Protein AF-A0A533ZAA7-F1 (afdb_monomer_lite)

Secondary structure (DSSP, 8-state):
---HHHHHHHHHHSPPPPP-STTHHHHHHHHHHHHHHHHHHHH-TT---HHHHHHHHHHHHHHHHHHHHHHHHHHHHHHHTT--

Radius of gyration: 15.72 Å; chains: 1; bounding box: 37×32×38 Å

Sequence (84 aa):
MHDLVSLWHLHREARWPTFTDLNEGQLMTLDTVISGCVTYYLESENGLDPQRVEILESCLADLNGLLPRLRTLATMLLATRHRP

pLDDT: mean 83.87, std 13.76, range [41.25, 97.19]

Foldseek 3Di:
DDDLVRVLVVLVPDDDDDDPDPCSVVVVVLSVLVNVLSVC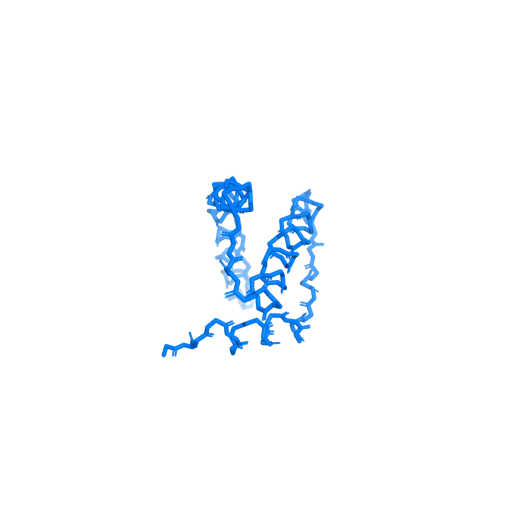QVVDPVGDDPVSVVVVVVSVVVVVVCVVVVVVVVVVVVVVVPDD

Structure (mmCIF, N/CA/C/O backbone):
data_AF-A0A533ZAA7-F1
#
_entry.id   AF-A0A533ZAA7-F1
#
loop_
_atom_site.group_PDB
_atom_site.id
_atom_site.type_symbol
_atom_site.label_atom_id
_atom_site.label_alt_id
_atom_site.label_comp_id
_atom_site.label_asym_id
_atom_site.label_entity_id
_atom_site.label_seq_id
_atom_site.pdbx_PDB_ins_code
_atom_site.Cartn_x
_atom_site.Cartn_y
_atom_site.Cartn_z
_atom_site.occupancy
_atom_site.B_iso_or_equiv
_atom_site.auth_seq_id
_atom_site.auth_comp_id
_atom_site.auth_asym_id
_atom_site.auth_atom_id
_atom_site.pdbx_PDB_model_num
ATOM 1 N N . MET A 1 1 ? -4.162 -19.522 3.475 1.00 49.03 1 MET A N 1
ATOM 2 C CA . MET A 1 1 ? -4.676 -18.154 3.259 1.00 49.03 1 MET A CA 1
ATOM 3 C C . MET A 1 1 ? -4.110 -17.317 4.393 1.00 49.03 1 MET A C 1
ATOM 5 O O . MET A 1 1 ? -4.405 -17.649 5.530 1.00 49.03 1 MET A O 1
ATOM 9 N N . HIS A 1 2 ? -3.187 -16.391 4.121 1.00 66.81 2 HIS A N 1
ATOM 10 C CA . HIS A 1 2 ? -2.595 -15.550 5.172 1.00 66.81 2 HIS A CA 1
ATOM 11 C C . HIS A 1 2 ? -3.597 -14.441 5.519 1.00 66.81 2 HIS A C 1
ATOM 13 O O . HIS A 1 2 ? -4.209 -13.887 4.605 1.00 66.81 2 HIS A O 1
ATOM 19 N N . ASP A 1 3 ? -3.795 -14.148 6.805 1.00 87.56 3 ASP A N 1
ATOM 20 C CA . ASP A 1 3 ? -4.580 -12.989 7.234 1.00 87.56 3 ASP A CA 1
ATOM 21 C C . ASP A 1 3 ? -3.820 -11.676 6.956 1.00 87.56 3 ASP A C 1
ATOM 23 O O . ASP A 1 3 ? -2.619 -11.680 6.665 1.00 87.56 3 ASP A O 1
ATOM 27 N N . LEU A 1 4 ? -4.525 -10.544 7.021 1.00 86.38 4 LEU A N 1
ATOM 28 C CA . LEU A 1 4 ? -3.960 -9.232 6.700 1.00 86.38 4 LEU A CA 1
ATOM 29 C C . LEU A 1 4 ? -2.766 -8.861 7.593 1.00 86.38 4 LEU A C 1
ATOM 31 O O . LEU A 1 4 ? -1.804 -8.282 7.095 1.00 86.38 4 LEU A O 1
ATOM 35 N N . VAL A 1 5 ? -2.802 -9.209 8.881 1.00 91.25 5 VAL A N 1
ATOM 36 C CA . VAL A 1 5 ? -1.729 -8.895 9.837 1.00 91.25 5 VAL A CA 1
ATOM 37 C C . VAL A 1 5 ? -0.475 -9.682 9.471 1.00 91.25 5 VAL A C 1
ATOM 39 O O . VAL A 1 5 ? 0.606 -9.110 9.341 1.00 91.25 5 VAL A O 1
ATOM 42 N N . SER A 1 6 ? -0.628 -10.978 9.204 1.00 90.94 6 SER A N 1
ATOM 43 C CA . SER A 1 6 ? 0.459 -11.841 8.740 1.00 90.94 6 SER A CA 1
ATOM 44 C C . SER A 1 6 ? 1.065 -11.354 7.416 1.00 90.94 6 SER A C 1
ATOM 46 O O . SER A 1 6 ? 2.286 -11.345 7.259 1.00 90.94 6 SER A O 1
ATOM 48 N N . LEU A 1 7 ? 0.237 -10.919 6.458 1.00 91.38 7 LEU A N 1
ATOM 49 C CA . LEU A 1 7 ? 0.711 -10.343 5.193 1.00 91.38 7 LEU A CA 1
ATOM 50 C C . LEU A 1 7 ? 1.460 -9.026 5.403 1.00 91.38 7 LEU A C 1
ATOM 52 O O . LEU A 1 7 ? 2.506 -8.815 4.791 1.00 91.38 7 LEU A O 1
ATOM 56 N N . TRP A 1 8 ? 0.951 -8.163 6.280 1.00 93.38 8 TRP A N 1
ATOM 57 C CA . TRP A 1 8 ? 1.582 -6.890 6.601 1.00 93.38 8 TRP A CA 1
ATOM 58 C C . TRP A 1 8 ? 2.953 -7.077 7.258 1.00 93.38 8 TRP A C 1
ATOM 60 O O . TRP A 1 8 ? 3.915 -6.422 6.863 1.00 93.38 8 TRP A O 1
ATOM 70 N N . HIS A 1 9 ? 3.080 -8.018 8.197 1.00 93.06 9 HIS A N 1
ATOM 71 C CA . HIS A 1 9 ? 4.374 -8.362 8.791 1.00 93.06 9 HIS A CA 1
ATOM 72 C C . HIS A 1 9 ? 5.384 -8.833 7.742 1.00 93.06 9 HIS A C 1
ATOM 74 O O . HIS A 1 9 ? 6.492 -8.302 7.685 1.00 93.06 9 HIS A O 1
ATOM 80 N N . LEU A 1 10 ? 4.986 -9.758 6.864 1.00 92.44 10 LEU A N 1
ATOM 81 C CA . LEU A 1 10 ? 5.850 -10.242 5.783 1.00 92.44 10 LEU A CA 1
ATOM 82 C C . LEU A 1 10 ? 6.277 -9.119 4.833 1.00 92.44 10 LEU A C 1
ATOM 84 O O . LEU A 1 10 ? 7.428 -9.072 4.411 1.00 92.44 10 LEU A O 1
ATOM 88 N N . HIS A 1 11 ? 5.359 -8.212 4.499 1.00 90.62 11 HIS A N 1
ATOM 89 C CA . HIS A 1 11 ? 5.649 -7.075 3.633 1.00 90.62 11 HIS A CA 1
ATOM 90 C C . HIS A 1 11 ? 6.657 -6.108 4.271 1.00 90.62 11 HIS A C 1
ATOM 92 O O . HIS A 1 11 ? 7.606 -5.702 3.609 1.00 90.62 11 HIS A O 1
ATOM 98 N N . ARG A 1 12 ? 6.521 -5.808 5.569 1.00 93.00 12 ARG A N 1
ATOM 99 C CA . ARG A 1 12 ? 7.463 -4.943 6.305 1.00 93.00 12 ARG A CA 1
ATOM 100 C C . ARG A 1 12 ? 8.875 -5.514 6.401 1.00 93.00 12 ARG A C 1
ATOM 102 O O . ARG A 1 12 ? 9.837 -4.754 6.474 1.00 93.00 12 ARG A O 1
ATOM 109 N N . GLU A 1 13 ? 8.994 -6.835 6.464 1.00 93.25 13 GLU A N 1
ATOM 110 C CA . GLU A 1 13 ? 10.284 -7.529 6.501 1.00 93.25 13 GLU A CA 1
ATOM 111 C C . GLU A 1 13 ? 10.890 -7.721 5.105 1.00 93.25 13 GLU A C 1
ATOM 113 O O . GLU A 1 13 ? 12.083 -8.011 4.973 1.00 93.25 13 GLU A O 1
ATOM 118 N N . ALA A 1 14 ? 10.093 -7.550 4.048 1.00 88.62 14 ALA A N 1
ATOM 119 C CA . ALA A 1 14 ? 10.566 -7.683 2.686 1.00 88.62 14 ALA A CA 1
ATOM 120 C C . ALA A 1 14 ? 11.526 -6.541 2.337 1.00 88.62 14 ALA A C 1
ATOM 122 O O . ALA A 1 14 ? 11.261 -5.357 2.539 1.00 88.62 14 ALA A O 1
ATOM 123 N N . ARG A 1 15 ? 12.668 -6.900 1.749 1.00 87.62 15 ARG A N 1
ATOM 124 C CA . ARG A 1 15 ? 13.589 -5.911 1.196 1.00 87.62 15 ARG A CA 1
ATOM 125 C C . ARG A 1 15 ? 12.971 -5.292 -0.053 1.00 87.62 15 ARG A C 1
ATOM 127 O O . ARG A 1 15 ? 12.504 -6.026 -0.925 1.00 87.62 15 ARG A O 1
ATOM 134 N N . TRP A 1 16 ? 13.086 -3.970 -0.182 1.00 86.38 16 TRP A N 1
ATOM 135 C CA . TRP A 1 16 ? 12.757 -3.293 -1.432 1.00 86.38 16 TRP A CA 1
ATOM 136 C C . TRP A 1 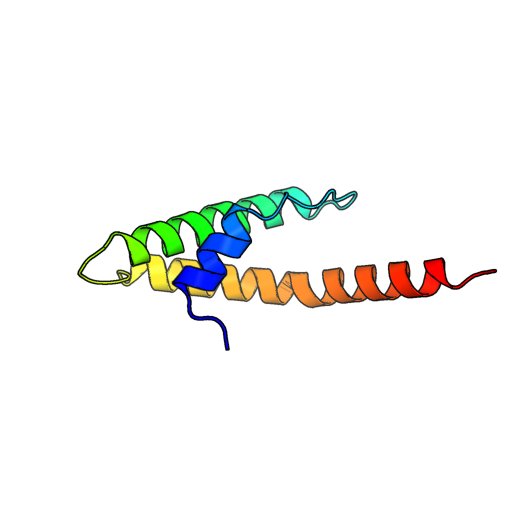16 ? 13.550 -3.914 -2.597 1.00 86.38 16 TRP A C 1
ATOM 138 O O . TRP A 1 16 ? 14.787 -3.994 -2.522 1.00 86.38 16 TRP A O 1
ATOM 148 N N . PRO A 1 17 ? 12.876 -4.409 -3.647 1.00 80.19 17 PRO A N 1
ATOM 149 C CA . PRO A 1 17 ? 13.556 -5.017 -4.778 1.00 80.19 17 PRO A CA 1
ATOM 150 C C . PRO A 1 17 ? 14.374 -3.976 -5.544 1.00 80.19 17 PRO A C 1
ATOM 152 O O . PRO A 1 17 ? 13.988 -2.820 -5.675 1.00 80.19 17 PRO A O 1
ATOM 155 N N . THR A 1 18 ? 15.529 -4.389 -6.063 1.00 77.25 18 THR A N 1
ATOM 156 C CA . THR A 1 18 ? 16.349 -3.523 -6.914 1.00 77.25 18 THR A CA 1
ATOM 157 C C . THR A 1 18 ? 15.743 -3.481 -8.310 1.00 77.25 18 THR A C 1
ATOM 159 O O . THR A 1 18 ? 15.701 -4.507 -8.993 1.00 77.25 18 THR A O 1
ATOM 162 N N . PHE A 1 19 ? 15.291 -2.305 -8.739 1.00 70.31 19 PHE A N 1
ATOM 163 C CA . PHE A 1 19 ? 14.805 -2.081 -10.094 1.00 70.31 19 PHE A CA 1
ATOM 164 C C . PHE A 1 19 ? 15.857 -1.355 -10.937 1.00 70.31 19 PHE A C 1
ATOM 166 O O . PHE A 1 19 ? 16.646 -0.558 -10.443 1.00 70.31 19 PHE A O 1
ATOM 173 N N . THR A 1 20 ? 15.862 -1.633 -12.238 1.00 64.25 20 THR A N 1
ATOM 174 C CA . THR A 1 20 ? 16.566 -0.841 -13.264 1.00 64.25 20 THR A CA 1
ATOM 175 C C . THR A 1 20 ? 15.580 -0.078 -14.157 1.00 64.25 20 THR A C 1
ATOM 177 O O . THR A 1 20 ? 15.950 0.397 -15.228 1.00 64.25 20 THR A O 1
ATOM 180 N N . ASP A 1 21 ? 14.314 0.014 -13.741 1.00 69.06 21 ASP A N 1
ATOM 181 C CA . ASP A 1 21 ? 13.195 0.509 -14.548 1.00 69.06 21 ASP A CA 1
ATOM 182 C C . ASP A 1 21 ? 12.716 1.889 -14.064 1.00 69.06 21 ASP A C 1
ATOM 184 O O . ASP A 1 21 ? 12.725 2.194 -12.873 1.00 69.06 21 ASP A O 1
ATOM 188 N N . LEU A 1 22 ? 12.220 2.698 -15.000 1.00 68.38 22 LEU A N 1
ATOM 189 C CA . LEU A 1 22 ? 11.668 4.039 -14.785 1.00 68.38 22 LEU A CA 1
ATOM 190 C C . LEU A 1 22 ? 10.459 4.056 -13.834 1.00 68.38 22 LEU A C 1
ATOM 192 O O . LEU A 1 22 ? 10.100 5.111 -13.317 1.00 68.38 22 LEU A O 1
ATOM 196 N N . ASN A 1 23 ? 9.824 2.905 -13.594 1.00 79.69 23 ASN A N 1
ATOM 197 C CA . ASN A 1 23 ? 8.632 2.807 -12.747 1.00 79.69 23 ASN A CA 1
ATOM 198 C C . ASN A 1 23 ? 8.953 2.728 -11.241 1.00 79.69 23 ASN A C 1
ATOM 200 O O . ASN A 1 23 ? 8.022 2.709 -10.438 1.00 79.69 23 ASN A O 1
ATOM 204 N N . GLU A 1 24 ? 10.230 2.678 -10.838 1.00 85.56 24 GLU A N 1
ATOM 205 C CA . GLU A 1 24 ? 10.622 2.547 -9.425 1.00 85.56 24 GLU A CA 1
ATOM 206 C C . GLU A 1 24 ? 10.004 3.641 -8.544 1.00 85.56 24 GLU A C 1
ATOM 208 O O . GLU A 1 24 ? 9.398 3.329 -7.522 1.00 85.56 24 GLU A O 1
ATOM 213 N N . GLY A 1 25 ? 10.056 4.907 -8.972 1.00 88.56 25 GLY A N 1
ATOM 214 C CA . GLY A 1 25 ? 9.478 6.015 -8.202 1.00 88.56 25 GLY A CA 1
ATOM 215 C C . GLY A 1 25 ? 7.959 5.904 -8.018 1.00 88.56 25 GLY A C 1
ATOM 216 O O . GLY A 1 25 ? 7.434 6.213 -6.947 1.00 88.56 25 GLY A O 1
ATOM 217 N N . GLN A 1 26 ? 7.245 5.401 -9.031 1.00 89.62 26 GLN A N 1
ATOM 218 C CA . GLN A 1 26 ? 5.805 5.160 -8.926 1.00 89.62 26 GLN A CA 1
ATOM 219 C C . GLN A 1 26 ? 5.513 4.000 -7.967 1.00 89.62 26 GLN A C 1
ATOM 221 O O . GLN A 1 26 ? 4.623 4.111 -7.128 1.00 89.62 26 GLN A O 1
ATOM 226 N N . LEU A 1 27 ? 6.289 2.916 -8.037 1.00 90.00 27 LEU A N 1
ATOM 227 C CA . LEU A 1 27 ? 6.147 1.776 -7.131 1.00 90.00 27 LEU A CA 1
ATOM 228 C C . LEU A 1 27 ? 6.444 2.158 -5.678 1.00 90.00 27 LEU A C 1
ATOM 230 O O . LEU A 1 27 ? 5.678 1.775 -4.803 1.00 90.00 27 LEU A O 1
ATOM 234 N N . MET A 1 28 ? 7.486 2.955 -5.419 1.00 91.56 28 MET A N 1
ATOM 235 C CA . MET A 1 28 ? 7.788 3.468 -4.074 1.00 91.56 28 MET A CA 1
ATOM 236 C C . MET A 1 28 ? 6.652 4.336 -3.522 1.00 91.56 28 MET A C 1
ATOM 238 O O . MET A 1 28 ? 6.329 4.271 -2.336 1.00 91.56 28 MET A O 1
ATOM 242 N N . THR A 1 29 ? 6.031 5.144 -4.386 1.00 94.00 29 THR A N 1
ATOM 243 C CA . THR A 1 29 ? 4.881 5.973 -4.006 1.00 94.00 29 THR A CA 1
ATOM 244 C C . THR A 1 29 ? 3.691 5.099 -3.616 1.00 94.00 29 THR A C 1
ATOM 246 O O . THR A 1 29 ? 3.117 5.290 -2.546 1.00 94.00 29 THR A O 1
ATOM 249 N N . LEU A 1 30 ? 3.355 4.108 -4.449 1.00 94.50 30 LEU A N 1
ATOM 250 C CA . LEU A 1 30 ? 2.276 3.158 -4.174 1.00 94.50 30 LEU A CA 1
ATOM 251 C C . LEU A 1 30 ? 2.529 2.384 -2.876 1.00 94.50 30 LEU A C 1
ATOM 253 O O . LEU A 1 30 ? 1.635 2.297 -2.040 1.00 94.50 30 LEU A O 1
ATOM 257 N N . ASP A 1 31 ? 3.751 1.888 -2.681 1.00 93.94 31 ASP A N 1
ATOM 258 C CA . ASP A 1 31 ? 4.168 1.188 -1.466 1.00 93.94 31 ASP A CA 1
ATOM 259 C C . ASP A 1 31 ? 3.975 2.042 -0.211 1.00 93.94 31 ASP A C 1
ATOM 261 O O . ASP A 1 31 ? 3.330 1.608 0.742 1.00 93.94 31 ASP A O 1
ATOM 265 N N . THR A 1 32 ? 4.439 3.293 -0.247 1.00 95.25 32 THR A N 1
ATOM 266 C CA . THR A 1 32 ? 4.327 4.234 0.875 1.00 95.25 32 THR A CA 1
ATOM 267 C C . THR A 1 32 ? 2.867 4.519 1.228 1.00 95.25 32 THR A C 1
ATOM 269 O O . THR A 1 32 ? 2.483 4.494 2.400 1.00 95.25 32 THR A O 1
ATOM 272 N N . VAL A 1 33 ? 2.034 4.791 0.220 1.00 97.06 33 VAL A N 1
ATOM 273 C CA . VAL A 1 33 ? 0.625 5.156 0.423 1.00 97.06 33 VAL A CA 1
ATOM 274 C C . VAL A 1 33 ? -0.185 3.965 0.937 1.00 97.06 33 VAL A C 1
ATOM 276 O O . VAL A 1 33 ? -0.927 4.103 1.915 1.00 97.06 33 VAL A O 1
ATOM 279 N N . ILE A 1 34 ? -0.011 2.785 0.334 1.00 95.44 34 ILE A N 1
ATOM 280 C CA . ILE A 1 34 ? -0.677 1.552 0.773 1.00 95.44 34 ILE A CA 1
ATOM 281 C C . ILE A 1 34 ? -0.229 1.196 2.193 1.00 95.44 34 ILE A C 1
ATOM 283 O O . ILE A 1 34 ? -1.073 0.921 3.046 1.00 95.44 34 ILE A O 1
ATOM 287 N N . SER A 1 35 ? 1.073 1.284 2.480 1.00 95.38 35 SER A N 1
ATOM 288 C CA . SER A 1 35 ? 1.644 1.059 3.812 1.00 95.38 35 SER A CA 1
ATOM 289 C C . SER A 1 35 ? 1.032 1.962 4.881 1.00 95.38 35 SER A C 1
ATOM 291 O O . SER A 1 35 ? 0.692 1.497 5.973 1.00 95.38 35 SER A O 1
ATOM 293 N N . GLY A 1 36 ? 0.834 3.246 4.568 1.00 95.50 36 GLY A N 1
ATOM 294 C CA . GLY A 1 36 ? 0.159 4.187 5.460 1.00 95.50 36 GLY A CA 1
ATOM 295 C C . GLY A 1 36 ? -1.299 3.805 5.728 1.00 95.50 36 GLY A C 1
ATOM 296 O O . GLY A 1 36 ? -1.755 3.873 6.869 1.00 95.50 36 GLY A O 1
ATOM 297 N N . CYS A 1 37 ? -2.023 3.346 4.704 1.00 96.25 37 CYS A N 1
ATOM 298 C CA . CYS A 1 37 ? -3.411 2.905 4.849 1.00 96.25 37 CYS A CA 1
ATOM 299 C C . CYS A 1 37 ? -3.528 1.616 5.674 1.00 96.25 37 CYS A C 1
ATOM 301 O O . CYS A 1 37 ? -4.381 1.536 6.555 1.00 96.25 37 CYS A O 1
ATOM 303 N N . VAL A 1 38 ? -2.657 0.629 5.438 1.00 94.38 38 VAL A N 1
ATOM 304 C CA . VAL A 1 38 ? -2.640 -0.624 6.211 1.00 94.38 38 VAL A CA 1
ATOM 305 C C . VAL A 1 38 ? -2.266 -0.356 7.667 1.00 94.38 38 VAL A C 1
AT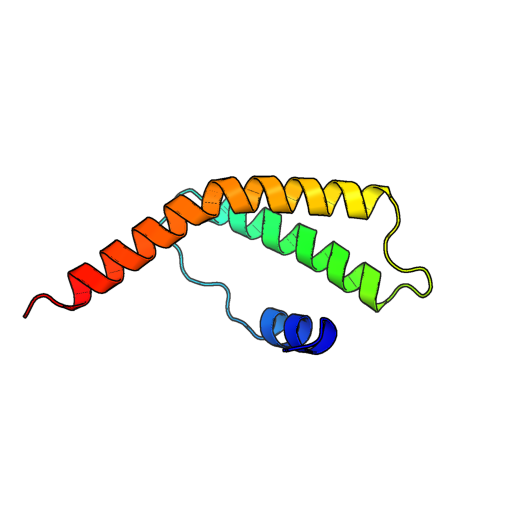OM 307 O O . VAL A 1 38 ? -2.941 -0.853 8.563 1.00 94.38 38 VAL A O 1
ATOM 310 N N . THR A 1 39 ? -1.252 0.477 7.917 1.00 94.62 39 THR A N 1
ATOM 311 C CA . THR A 1 39 ? -0.869 0.873 9.283 1.00 94.62 39 THR A CA 1
ATOM 312 C C . THR A 1 39 ? -2.036 1.546 9.999 1.00 94.62 39 THR A C 1
ATOM 314 O O . THR A 1 39 ? -2.407 1.122 11.088 1.00 94.62 39 THR A O 1
ATOM 317 N N . TYR A 1 40 ? -2.688 2.518 9.350 1.00 94.81 40 TYR A N 1
ATOM 318 C CA . TYR A 1 40 ? -3.861 3.182 9.916 1.00 94.81 40 TYR A CA 1
ATOM 319 C C . TYR A 1 40 ? -4.992 2.197 10.228 1.00 94.81 40 TYR A C 1
ATOM 321 O O . TYR A 1 40 ? -5.574 2.266 11.302 1.00 94.81 40 TYR A O 1
ATOM 329 N N . TYR A 1 41 ? -5.302 1.273 9.314 1.00 94.56 41 TYR A N 1
ATOM 330 C CA . TYR A 1 41 ? -6.342 0.267 9.536 1.00 94.56 41 TYR A CA 1
ATOM 331 C C . TYR A 1 41 ? -6.052 -0.609 10.758 1.00 94.56 41 TYR A C 1
ATOM 333 O O . TYR A 1 41 ? -6.962 -0.901 11.525 1.00 94.56 41 TYR A O 1
ATOM 341 N N . LEU A 1 42 ? -4.796 -1.026 10.934 1.00 93.06 42 LEU A N 1
ATOM 342 C CA . LEU A 1 42 ? -4.391 -1.894 12.039 1.00 93.06 42 LEU A CA 1
ATOM 343 C C . LEU A 1 42 ? -4.336 -1.167 13.389 1.00 93.06 42 LEU A C 1
ATOM 345 O O . LEU A 1 42 ? -4.489 -1.809 14.424 1.00 93.06 42 LEU A O 1
ATOM 349 N N . GLU A 1 43 ? -4.113 0.147 13.384 1.00 93.44 43 GLU A N 1
ATOM 350 C CA . GLU A 1 43 ? -4.071 0.983 14.591 1.00 93.44 43 GLU A CA 1
ATOM 351 C C . GLU A 1 43 ? -5.436 1.603 14.947 1.00 93.44 43 GLU A C 1
ATOM 353 O O . GLU A 1 43 ? -5.646 2.029 16.082 1.00 93.44 43 GLU A O 1
ATOM 358 N N . SER A 1 44 ? -6.370 1.662 13.994 1.00 91.62 44 SER A N 1
ATOM 359 C CA . SER A 1 44 ? -7.701 2.256 14.157 1.00 91.62 44 SER A CA 1
ATOM 360 C C . SER A 1 44 ? -8.724 1.241 14.664 1.00 91.62 44 SER A C 1
ATOM 362 O O . SER A 1 44 ? -8.937 0.193 14.059 1.00 91.62 44 SER A O 1
ATOM 364 N N . GLU A 1 45 ? -9.468 1.601 15.711 1.00 89.19 45 GLU A N 1
ATOM 365 C CA . GLU A 1 45 ? -10.610 0.805 16.192 1.00 89.19 45 GLU A CA 1
ATOM 366 C C . GLU A 1 45 ? -11.806 0.826 15.221 1.00 89.19 45 GLU A C 1
ATOM 368 O O . GLU A 1 45 ? -12.644 -0.073 15.242 1.00 89.19 45 GLU A O 1
ATOM 373 N N . ASN A 1 46 ? -11.881 1.837 14.347 1.00 88.94 46 ASN A N 1
ATOM 374 C CA . ASN A 1 46 ? -13.011 2.063 13.438 1.00 88.94 46 ASN A CA 1
ATOM 375 C C . ASN A 1 46 ? -12.739 1.588 12.000 1.00 88.94 46 ASN A C 1
ATOM 377 O O . ASN A 1 46 ? -13.562 1.810 11.112 1.00 88.94 46 ASN A O 1
ATOM 381 N N . GLY A 1 47 ? -11.588 0.956 11.748 1.00 90.56 47 GLY A N 1
ATOM 382 C CA . GLY A 1 47 ? -11.160 0.582 10.402 1.00 90.56 47 GLY A CA 1
ATOM 383 C C . GLY A 1 47 ? -10.775 1.792 9.538 1.00 90.56 47 GLY A C 1
ATOM 384 O O . GLY A 1 47 ? -10.311 2.809 10.056 1.00 90.56 47 GLY A O 1
ATOM 385 N N . LEU A 1 48 ? -10.921 1.658 8.213 1.00 91.94 48 LEU A N 1
ATOM 386 C CA . LEU A 1 48 ? -10.606 2.711 7.240 1.00 91.94 48 LEU A CA 1
ATOM 387 C C . LEU A 1 48 ? -11.762 3.704 7.096 1.00 91.94 48 LEU A C 1
ATOM 389 O O . LEU A 1 48 ? -12.916 3.305 6.946 1.00 91.94 48 LEU A O 1
ATOM 393 N N . ASP A 1 49 ? -11.437 4.994 7.055 1.00 94.44 49 ASP A N 1
ATOM 394 C CA . ASP A 1 49 ? -12.381 6.030 6.638 1.00 94.44 49 ASP A CA 1
ATOM 395 C C . ASP A 1 49 ? -12.587 6.045 5.104 1.00 94.44 49 ASP A C 1
ATOM 397 O O . ASP A 1 49 ? -11.777 5.475 4.361 1.00 94.44 49 ASP A O 1
ATOM 401 N N . PRO A 1 50 ? -13.650 6.711 4.605 1.00 95.00 50 PRO A N 1
ATOM 402 C CA . PRO A 1 50 ? -13.955 6.748 3.174 1.00 95.00 50 PRO A CA 1
ATOM 403 C C . PRO A 1 50 ? -12.820 7.299 2.304 1.00 95.00 50 PRO A C 1
ATOM 405 O O . PRO A 1 50 ? -12.582 6.784 1.216 1.00 95.00 50 PRO A O 1
ATOM 408 N N . GLN A 1 51 ? -12.074 8.294 2.792 1.00 95.19 51 GLN A N 1
ATOM 409 C CA . GLN A 1 51 ? -10.972 8.890 2.038 1.00 95.19 51 GLN A CA 1
ATOM 410 C C . GLN A 1 51 ? -9.852 7.868 1.807 1.00 95.19 51 GLN A C 1
ATOM 412 O O . GLN A 1 51 ? -9.304 7.773 0.711 1.00 95.19 51 GLN A O 1
ATOM 417 N N . ARG A 1 52 ? -9.508 7.075 2.826 1.00 92.62 52 ARG A N 1
ATOM 418 C CA . ARG A 1 52 ? -8.492 6.020 2.702 1.00 92.62 52 ARG A CA 1
ATOM 419 C C . ARG A 1 52 ? -8.950 4.865 1.817 1.00 92.62 52 ARG A C 1
ATOM 421 O O . ARG A 1 52 ? -8.114 4.266 1.145 1.00 92.62 52 ARG A O 1
ATOM 428 N N . VAL A 1 53 ? -10.250 4.573 1.783 1.00 95.44 53 VAL A N 1
ATOM 429 C CA . VAL A 1 53 ? -10.816 3.603 0.832 1.00 95.44 53 VAL A CA 1
ATOM 430 C C . VAL A 1 53 ? -10.625 4.093 -0.605 1.00 95.44 53 VAL A C 1
ATOM 432 O O . VAL A 1 53 ? -10.047 3.365 -1.406 1.00 95.44 53 VAL A O 1
ATOM 435 N N . GLU A 1 54 ? -10.993 5.341 -0.910 1.00 97.19 54 GLU A N 1
ATOM 436 C CA . GLU A 1 54 ? -10.793 5.936 -2.244 1.00 97.19 54 GLU A CA 1
ATOM 437 C C . GLU A 1 54 ? -9.311 5.947 -2.660 1.00 97.19 54 GLU A C 1
ATOM 439 O O . GLU A 1 54 ? -8.967 5.632 -3.803 1.00 97.19 54 GLU A O 1
ATOM 444 N N . ILE A 1 55 ? -8.407 6.255 -1.721 1.00 95.94 55 ILE A N 1
ATOM 445 C CA . ILE A 1 55 ? -6.957 6.194 -1.950 1.00 95.94 55 ILE A CA 1
ATOM 446 C C . ILE A 1 55 ? -6.525 4.775 -2.340 1.00 95.94 55 ILE A C 1
ATOM 448 O O . ILE A 1 55 ? -5.810 4.607 -3.328 1.00 95.94 55 ILE A O 1
ATOM 452 N N . LEU A 1 56 ? -6.958 3.751 -1.598 1.00 94.44 56 LEU A N 1
ATOM 453 C CA . LEU A 1 56 ? -6.603 2.361 -1.891 1.00 94.44 56 LEU A CA 1
ATOM 454 C C . LEU A 1 56 ? -7.173 1.878 -3.227 1.00 94.44 56 LEU A C 1
ATOM 456 O O . LEU A 1 56 ? -6.481 1.161 -3.949 1.00 94.44 56 LEU A O 1
ATOM 460 N N . GLU A 1 57 ? -8.395 2.275 -3.579 1.00 95.44 57 GLU A N 1
ATOM 461 C CA . GLU A 1 57 ? -8.995 1.959 -4.880 1.00 95.44 57 GLU A CA 1
ATOM 462 C C . GLU A 1 57 ? -8.189 2.566 -6.035 1.00 95.44 57 GLU A C 1
ATOM 464 O O . GLU A 1 57 ? -7.902 1.881 -7.021 1.00 95.44 57 GLU A O 1
ATOM 469 N N . SER A 1 58 ? -7.745 3.816 -5.883 1.00 96.56 58 SER A N 1
ATOM 470 C CA . SER A 1 58 ? -6.861 4.478 -6.847 1.00 96.56 58 SER A CA 1
ATOM 471 C C . SER A 1 58 ? -5.510 3.760 -6.963 1.00 96.56 58 SER A C 1
ATOM 473 O O . SER A 1 58 ? -5.082 3.397 -8.061 1.00 96.56 58 SER A O 1
ATOM 475 N N . CYS A 1 59 ? -4.868 3.444 -5.832 1.00 95.12 59 CYS A N 1
ATOM 476 C CA . CYS A 1 59 ? -3.612 2.691 -5.825 1.00 95.12 59 CYS A CA 1
ATOM 477 C C . CYS A 1 59 ? -3.758 1.302 -6.466 1.00 95.12 59 CYS A C 1
ATOM 479 O O . CYS A 1 59 ? -2.844 0.834 -7.148 1.00 95.12 59 CYS A O 1
ATOM 481 N N . LEU A 1 60 ? -4.901 0.635 -6.278 1.00 91.81 60 LEU A N 1
ATOM 482 C CA . LEU A 1 60 ? -5.194 -0.646 -6.915 1.00 91.81 60 LEU A CA 1
ATOM 483 C C . LEU A 1 60 ? -5.318 -0.502 -8.438 1.00 91.81 60 LEU A C 1
ATOM 485 O O . LEU A 1 60 ? -4.809 -1.352 -9.173 1.00 91.81 60 LEU A O 1
ATOM 489 N N . ALA A 1 61 ? -5.961 0.559 -8.927 1.00 93.69 61 ALA A N 1
ATOM 490 C CA . ALA A 1 61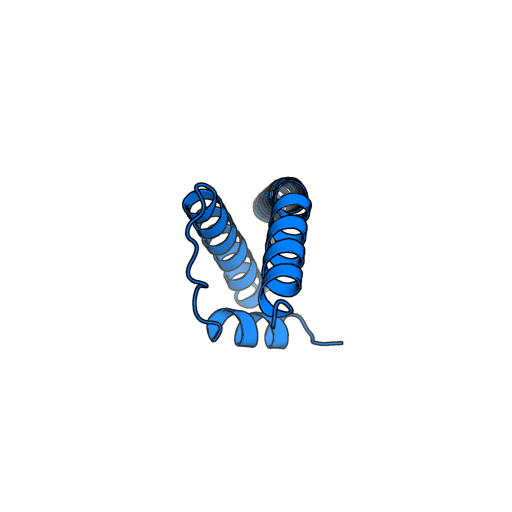 ? -6.043 0.846 -10.357 1.00 93.69 61 ALA A CA 1
ATOM 491 C C . ALA A 1 61 ? -4.650 1.088 -10.968 1.00 93.69 61 ALA A C 1
ATOM 493 O O . ALA A 1 61 ? -4.315 0.483 -11.992 1.00 93.69 61 ALA A O 1
ATOM 494 N N . ASP A 1 62 ? -3.810 1.879 -10.299 1.00 92.75 62 ASP A N 1
ATOM 495 C CA . ASP A 1 62 ? -2.431 2.141 -10.720 1.00 92.75 62 ASP A CA 1
ATOM 496 C C . ASP A 1 62 ? -1.584 0.861 -10.747 1.00 92.75 62 ASP A C 1
ATOM 498 O O . ASP A 1 62 ? -0.909 0.567 -11.741 1.00 92.75 62 ASP A O 1
ATOM 502 N N . LEU A 1 63 ? -1.663 0.040 -9.691 1.00 89.25 63 LEU A N 1
ATOM 503 C CA . LEU A 1 63 ? -0.990 -1.260 -9.639 1.00 89.25 63 LEU A CA 1
ATOM 504 C C . LEU A 1 63 ? -1.447 -2.177 -10.775 1.00 89.25 63 LEU A C 1
ATOM 506 O O . LEU A 1 63 ? -0.611 -2.813 -11.420 1.00 89.25 63 LEU A O 1
ATOM 510 N N . ASN A 1 64 ? -2.747 -2.223 -11.072 1.00 88.50 64 ASN A N 1
ATOM 511 C CA . ASN A 1 64 ? -3.276 -3.009 -12.187 1.00 88.50 64 ASN A CA 1
ATOM 512 C C . ASN A 1 64 ? -2.722 -2.553 -13.544 1.00 88.50 64 ASN A C 1
ATOM 514 O O . ASN A 1 64 ? -2.490 -3.396 -14.411 1.00 88.50 64 ASN A O 1
ATOM 518 N N . GLY A 1 65 ? -2.446 -1.259 -13.723 1.00 88.50 65 GLY A N 1
ATOM 519 C CA . GLY A 1 65 ? -1.762 -0.743 -14.912 1.00 88.50 65 GLY A CA 1
ATOM 520 C C . GLY A 1 65 ? -0.295 -1.184 -15.015 1.00 88.50 65 GLY A C 1
ATOM 521 O O . GLY A 1 65 ? 0.213 -1.425 -16.114 1.00 88.50 65 GLY A O 1
ATOM 522 N N . LEU A 1 66 ? 0.390 -1.344 -13.880 1.00 84.94 66 LEU A N 1
ATOM 523 C CA . LEU A 1 66 ? 1.808 -1.724 -13.817 1.00 84.94 66 LEU A CA 1
ATOM 524 C C . LEU A 1 66 ? 2.045 -3.241 -13.880 1.00 84.94 66 LEU A C 1
ATOM 526 O O . LEU A 1 66 ? 3.039 -3.693 -14.459 1.00 84.94 66 LEU A O 1
ATOM 530 N N . LEU A 1 67 ? 1.135 -4.046 -13.324 1.00 80.50 67 LEU A N 1
ATOM 531 C CA . LEU A 1 67 ? 1.276 -5.502 -13.204 1.00 80.50 67 LEU A CA 1
ATOM 532 C C . LEU A 1 67 ? 1.554 -6.233 -14.532 1.00 80.50 67 LEU A C 1
ATOM 534 O O . LEU A 1 67 ? 2.435 -7.098 -14.540 1.00 80.50 67 LEU A O 1
ATOM 538 N N . PRO A 1 68 ? 0.886 -5.929 -15.664 1.00 79.12 68 PRO A N 1
ATOM 539 C CA . PRO A 1 68 ? 1.194 -6.564 -16.945 1.00 79.12 68 PRO A CA 1
ATOM 540 C C . PRO A 1 68 ? 2.649 -6.352 -17.382 1.00 79.12 68 PRO A C 1
ATOM 542 O O . PRO A 1 68 ? 3.286 -7.278 -17.891 1.00 79.12 68 PRO A O 1
ATOM 545 N N . ARG A 1 69 ? 3.205 -5.160 -17.134 1.00 70.25 69 ARG A N 1
ATOM 546 C CA . ARG A 1 69 ? 4.597 -4.823 -17.471 1.00 70.25 69 ARG A CA 1
ATOM 547 C C . ARG A 1 69 ? 5.574 -5.570 -16.567 1.00 70.25 69 ARG A C 1
ATOM 549 O O . ARG A 1 69 ? 6.512 -6.182 -17.071 1.00 70.25 69 ARG A O 1
ATOM 556 N N . LEU A 1 70 ? 5.305 -5.614 -15.261 1.00 69.38 70 LEU A N 1
ATOM 557 C CA . LEU A 1 70 ? 6.117 -6.366 -14.296 1.00 69.38 70 LEU A CA 1
ATOM 558 C C . LEU A 1 70 ? 6.119 -7.873 -14.588 1.00 69.38 70 LEU A C 1
ATOM 560 O O . LEU A 1 70 ? 7.175 -8.503 -14.571 1.00 69.38 70 LEU A O 1
ATOM 564 N N . ARG A 1 71 ? 4.957 -8.450 -14.923 1.00 74.25 71 ARG A N 1
ATOM 565 C CA . ARG A 1 71 ? 4.849 -9.859 -15.341 1.00 74.25 71 ARG A CA 1
ATOM 566 C C . ARG A 1 71 ? 5.658 -10.129 -16.602 1.00 74.25 71 ARG A C 1
ATOM 568 O O . ARG A 1 71 ? 6.406 -11.097 -16.640 1.00 74.25 71 ARG A O 1
ATOM 575 N N . THR A 1 72 ? 5.556 -9.248 -17.594 1.00 70.19 72 THR A N 1
ATOM 576 C CA . THR A 1 72 ? 6.313 -9.356 -18.847 1.00 70.19 72 THR A CA 1
ATOM 577 C C . THR A 1 72 ? 7.822 -9.350 -18.588 1.00 70.19 72 THR A C 1
ATOM 579 O O . THR A 1 72 ? 8.531 -10.223 -19.087 1.00 70.19 72 THR A O 1
ATOM 582 N N . LEU A 1 73 ? 8.311 -8.432 -17.747 1.00 59.03 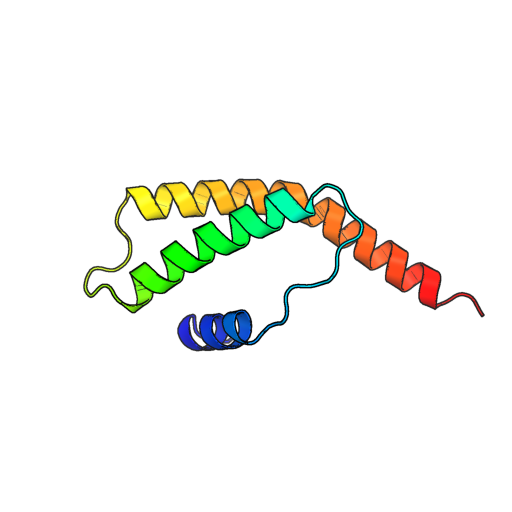73 LEU A N 1
ATOM 583 C CA . LEU A 1 73 ? 9.720 -8.374 -17.349 1.00 59.03 73 LEU A CA 1
ATOM 584 C C . LEU A 1 73 ? 10.164 -9.639 -16.607 1.00 59.03 73 LEU A C 1
ATOM 586 O O . LEU A 1 73 ? 11.203 -10.206 -16.937 1.00 59.03 73 LEU A O 1
ATOM 590 N N . ALA A 1 74 ? 9.369 -10.127 -15.651 1.00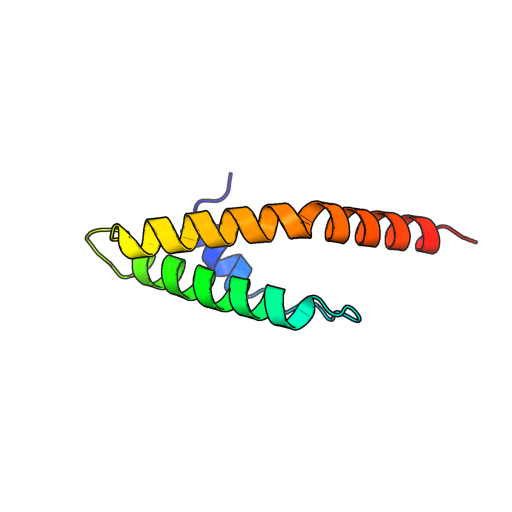 64.94 74 ALA A N 1
ATOM 591 C CA . ALA A 1 74 ? 9.669 -11.361 -14.930 1.00 64.94 74 ALA A CA 1
ATOM 592 C C . ALA A 1 74 ? 9.741 -12.572 -15.877 1.00 64.94 74 ALA A C 1
ATOM 594 O O . ALA A 1 74 ? 10.682 -13.359 -15.801 1.00 64.94 74 ALA A O 1
ATOM 595 N N . THR A 1 75 ? 8.801 -12.694 -16.820 1.00 69.69 75 THR A N 1
ATOM 596 C CA . THR A 1 75 ? 8.818 -13.749 -17.843 1.00 69.69 75 THR A CA 1
ATOM 597 C C . THR A 1 75 ? 10.054 -13.649 -18.740 1.00 69.69 75 THR A C 1
ATOM 599 O O . THR A 1 75 ? 10.700 -14.665 -18.988 1.00 69.69 75 THR A O 1
ATOM 602 N N . MET A 1 76 ? 10.440 -12.448 -19.183 1.00 66.81 76 MET A N 1
ATOM 603 C CA . MET A 1 76 ? 11.657 -12.241 -19.982 1.00 66.81 76 MET A CA 1
ATOM 604 C C . MET A 1 76 ? 12.937 -12.583 -19.202 1.00 66.81 76 MET A C 1
ATOM 606 O O . MET A 1 76 ? 13.848 -13.214 -19.743 1.00 66.81 76 MET A O 1
ATOM 610 N N . LEU A 1 77 ? 13.011 -12.222 -17.918 1.00 61.03 77 LEU A N 1
ATOM 611 C CA . LEU A 1 77 ? 14.144 -12.558 -17.048 1.00 61.03 77 LEU A CA 1
ATOM 612 C C . LEU A 1 77 ? 14.248 -14.069 -16.790 1.00 61.03 77 LEU A C 1
ATOM 614 O O . LEU A 1 77 ? 15.347 -14.622 -16.785 1.00 61.03 77 LEU A O 1
ATOM 618 N N . LEU A 1 78 ? 13.120 -14.763 -16.625 1.00 69.44 78 LEU A N 1
ATOM 619 C CA . LEU A 1 78 ? 13.098 -16.223 -16.484 1.00 69.44 78 LEU A CA 1
ATOM 620 C C . LEU A 1 78 ? 13.462 -16.932 -17.797 1.00 69.44 78 LEU A C 1
ATOM 622 O O . LEU A 1 78 ? 14.193 -17.920 -17.775 1.00 69.44 78 LEU A O 1
ATOM 626 N N . ALA A 1 79 ? 13.025 -16.404 -18.942 1.00 66.12 79 ALA A N 1
ATOM 627 C CA . ALA A 1 79 ? 13.366 -16.948 -20.256 1.00 66.12 79 ALA A CA 1
ATOM 628 C C . ALA A 1 79 ? 14.857 -16.776 -20.604 1.00 66.12 79 ALA A C 1
ATOM 630 O O . ALA A 1 79 ? 15.445 -17.644 -21.245 1.00 66.12 79 ALA A O 1
ATOM 631 N N . THR A 1 80 ? 15.493 -15.688 -20.160 1.00 57.94 80 THR A N 1
ATOM 632 C CA . THR A 1 80 ? 16.923 -15.427 -20.412 1.00 57.94 80 THR A CA 1
ATOM 633 C C . THR A 1 80 ? 17.861 -16.198 -19.478 1.00 57.94 80 THR A C 1
ATOM 635 O O . THR A 1 80 ? 18.964 -16.540 -19.899 1.00 57.94 80 THR A O 1
ATOM 638 N N . ARG A 1 81 ? 17.427 -16.569 -18.262 1.00 55.59 81 ARG A N 1
ATOM 639 C CA . ARG A 1 81 ? 18.184 -17.471 -17.364 1.00 55.59 81 ARG A CA 1
ATOM 640 C C . ARG A 1 81 ? 18.293 -18.919 -17.863 1.00 55.59 81 ARG A C 1
ATOM 642 O O . ARG A 1 81 ? 19.096 -19.671 -17.324 1.00 55.59 81 ARG A O 1
ATOM 649 N N . HIS A 1 82 ? 17.512 -19.309 -18.872 1.00 51.34 82 HIS A N 1
ATOM 650 C CA . HIS A 1 82 ? 17.523 -20.655 -19.456 1.00 51.34 82 HIS A CA 1
ATOM 651 C C . HIS A 1 82 ? 18.357 -20.792 -20.741 1.00 51.34 82 HIS A C 1
ATOM 653 O O . HIS A 1 82 ? 18.259 -21.817 -21.417 1.00 51.34 82 HIS A O 1
ATOM 659 N N . ARG A 1 83 ? 19.196 -19.808 -21.093 1.00 41.25 83 ARG A N 1
ATOM 660 C CA . ARG A 1 83 ? 20.154 -19.987 -22.193 1.00 41.25 83 ARG A CA 1
ATOM 661 C C . ARG A 1 83 ? 21.423 -20.683 -21.660 1.00 41.25 83 ARG A C 1
ATOM 663 O O . ARG A 1 83 ? 22.008 -20.132 -20.730 1.00 41.25 83 ARG A O 1
ATOM 670 N N . PRO A 1 84 ? 21.799 -21.871 -22.179 1.00 50.53 84 PRO A N 1
ATOM 671 C CA . PRO A 1 84 ? 23.021 -22.569 -21.776 1.00 50.53 84 PRO A CA 1
ATOM 672 C C . PRO A 1 84 ? 24.285 -21.785 -22.140 1.00 50.53 84 PRO A C 1
ATOM 674 O O . PRO A 1 84 ? 24.226 -20.979 -23.102 1.00 50.53 84 PRO A O 1
#